Protein AF-A0A803R3C9-F1 (afdb_monomer_lite)

Sequence (93 aa):
MDKRTELESHCLVAIYTVHIRSSSIMRSYFGRIISKSKELLVDMKDRFISLKFIKRSANNGAHYLTRSTCFIADRSLRASNAPIFVLLNDLII

Organism: Cannabis sativa (NCBI:txid3483)

Foldseek 3Di:
DQDEAEDEDQPPVLLVLLPDPDPDQDPDPVSVVSVVSNVVVVVVVSHNYHYYHDHVLVVVLVVVVVVCCVPDVDPDDDPVRDDPVSVVSVVPD

Structure (mmCIF, N/CA/C/O backbone):
data_AF-A0A803R3C9-F1
#
_entry.id   AF-A0A803R3C9-F1
#
loop_
_atom_site.group_PDB
_atom_site.id
_atom_site.type_symbol
_atom_site.label_atom_id
_atom_site.label_alt_id
_atom_site.label_comp_id
_atom_site.label_asym_id
_atom_site.label_entity_id
_atom_site.label_seq_id
_atom_site.pdbx_PDB_ins_code
_atom_site.Cartn_x
_atom_site.Cartn_y
_atom_site.Cartn_z
_atom_site.occupancy
_atom_site.B_iso_or_equiv
_atom_site.auth_seq_id
_atom_site.auth_comp_id
_atom_site.auth_asym_id
_atom_site.auth_atom_id
_atom_site.pdbx_PDB_model_num
ATOM 1 N N . MET A 1 1 ? -14.716 -18.835 -2.121 1.00 47.44 1 MET A N 1
ATOM 2 C CA . MET A 1 1 ? -13.470 -18.700 -1.336 1.00 47.44 1 MET A CA 1
ATOM 3 C C . MET A 1 1 ? -13.102 -17.232 -1.314 1.00 47.44 1 MET A C 1
ATOM 5 O O . MET A 1 1 ? -12.781 -16.699 -2.372 1.00 47.44 1 MET A O 1
ATOM 9 N N . ASP A 1 2 ? -13.188 -16.579 -0.159 1.00 58.97 2 ASP A N 1
ATOM 10 C CA . ASP A 1 2 ? -12.759 -15.185 -0.029 1.00 58.97 2 ASP A CA 1
ATOM 11 C C . ASP A 1 2 ? -11.247 -15.098 -0.239 1.00 58.97 2 ASP A C 1
ATOM 13 O O . ASP A 1 2 ? -10.454 -15.598 0.562 1.00 58.97 2 ASP A O 1
ATOM 17 N N . LYS A 1 3 ? -10.829 -14.497 -1.358 1.00 63.56 3 LYS A N 1
ATOM 18 C CA . LYS A 1 3 ? -9.415 -14.230 -1.628 1.00 63.56 3 LYS A CA 1
ATOM 19 C C . LYS A 1 3 ? -8.939 -13.135 -0.677 1.00 63.56 3 LYS A C 1
ATOM 21 O O . LYS A 1 3 ? -9.174 -11.950 -0.911 1.00 63.56 3 LYS A O 1
ATOM 26 N N . ARG A 1 4 ? -8.243 -13.537 0.386 1.00 77.12 4 ARG A N 1
ATOM 27 C CA . ARG A 1 4 ? -7.469 -12.619 1.224 1.00 77.12 4 ARG A CA 1
ATOM 28 C C . ARG A 1 4 ? -6.348 -12.011 0.378 1.00 77.12 4 ARG A C 1
ATOM 30 O O . ARG A 1 4 ? -5.564 -12.741 -0.218 1.00 77.12 4 ARG A O 1
ATOM 37 N N . THR A 1 5 ? -6.289 -10.686 0.324 1.00 84.81 5 THR A N 1
ATOM 38 C CA . THR A 1 5 ? -5.216 -9.936 -0.338 1.00 84.81 5 THR A CA 1
ATOM 39 C C . THR A 1 5 ? -4.274 -9.388 0.723 1.00 84.81 5 THR A C 1
ATOM 41 O O . THR A 1 5 ? -4.713 -8.800 1.711 1.00 84.81 5 THR A O 1
ATOM 44 N N . GLU A 1 6 ? -2.976 -9.585 0.538 1.00 88.62 6 GLU A N 1
ATOM 45 C CA . GLU A 1 6 ? -1.954 -9.070 1.445 1.00 88.62 6 GLU A CA 1
ATOM 46 C C . GLU A 1 6 ? -1.313 -7.832 0.823 1.00 88.62 6 GLU A C 1
ATOM 48 O O . GLU A 1 6 ? -0.935 -7.840 -0.347 1.00 88.62 6 GLU A O 1
ATOM 53 N N . LEU A 1 7 ? -1.238 -6.749 1.595 1.00 88.19 7 LEU A N 1
ATOM 54 C CA . LEU A 1 7 ? -0.554 -5.524 1.207 1.00 88.19 7 LEU A CA 1
ATOM 55 C C . LEU A 1 7 ? 0.636 -5.327 2.138 1.00 88.19 7 LEU A C 1
ATOM 57 O O . LEU A 1 7 ? 0.477 -5.078 3.336 1.00 88.19 7 LEU A O 1
ATOM 61 N N . GLU A 1 8 ? 1.827 -5.434 1.568 1.00 90.81 8 GLU A N 1
ATOM 62 C CA . GLU A 1 8 ? 3.081 -5.373 2.303 1.00 90.81 8 GLU A CA 1
ATOM 63 C C . GLU A 1 8 ? 3.773 -4.023 2.101 1.00 90.81 8 GLU A C 1
ATOM 65 O O . GLU A 1 8 ? 3.741 -3.432 1.021 1.00 90.81 8 GLU A O 1
ATOM 70 N N . SER A 1 9 ? 4.389 -3.498 3.159 1.00 90.50 9 SER A N 1
ATOM 71 C CA . SER A 1 9 ? 5.195 -2.280 3.077 1.00 90.50 9 SER A CA 1
ATOM 72 C C . SER A 1 9 ? 6.270 -2.251 4.158 1.00 90.50 9 SER A C 1
ATOM 74 O O . SER A 1 9 ? 6.066 -2.714 5.276 1.00 90.50 9 SER A O 1
ATOM 76 N N . HIS A 1 10 ? 7.414 -1.640 3.849 1.00 91.62 10 HIS A N 1
ATOM 77 C CA . HIS A 1 10 ? 8.464 -1.350 4.831 1.00 91.62 10 HIS A CA 1
ATOM 78 C C . HIS A 1 10 ? 8.283 0.014 5.516 1.00 91.62 10 HIS A C 1
ATOM 80 O O . HIS A 1 10 ? 9.138 0.439 6.294 1.00 91.62 10 HIS A O 1
ATOM 86 N N . CYS A 1 11 ? 7.200 0.738 5.222 1.00 90.56 11 CYS A N 1
ATOM 87 C CA . CYS A 1 11 ? 6.897 2.015 5.857 1.00 90.56 11 CYS A CA 1
ATOM 88 C C . CYS A 1 11 ? 5.925 1.801 7.024 1.00 90.56 11 CYS A C 1
ATOM 90 O O . CYS A 1 11 ? 4.704 1.846 6.854 1.00 90.56 11 CYS A O 1
ATOM 92 N N . LEU A 1 12 ? 6.474 1.587 8.225 1.00 90.19 12 LEU A N 1
ATOM 93 C CA . LEU A 1 12 ? 5.677 1.345 9.433 1.00 90.19 12 LEU A CA 1
ATOM 94 C C . LEU A 1 12 ? 4.699 2.493 9.714 1.00 90.19 12 LEU A C 1
ATOM 96 O O . LEU A 1 12 ? 3.550 2.251 10.072 1.00 90.19 12 LEU A O 1
ATOM 100 N N . VAL A 1 13 ? 5.133 3.738 9.489 1.00 90.12 13 VAL A N 1
ATOM 101 C CA . VAL A 1 13 ? 4.296 4.932 9.672 1.00 90.12 13 VAL A CA 1
ATOM 102 C C . VAL A 1 13 ? 3.073 4.886 8.759 1.00 90.12 13 VAL A C 1
ATOM 104 O O . VAL A 1 13 ? 1.967 5.147 9.224 1.00 90.12 13 VAL A O 1
ATOM 107 N N . ALA A 1 14 ? 3.237 4.517 7.485 1.00 88.75 14 ALA A N 1
ATOM 108 C CA . ALA A 1 14 ? 2.120 4.406 6.548 1.00 88.75 14 ALA A CA 1
ATOM 109 C C . ALA A 1 14 ? 1.138 3.307 6.975 1.00 88.75 14 ALA A C 1
ATOM 111 O O . ALA A 1 14 ? -0.059 3.562 7.061 1.00 88.75 14 ALA A O 1
ATOM 112 N N . ILE A 1 15 ? 1.636 2.115 7.323 1.00 90.44 15 ILE A N 1
ATOM 113 C CA . ILE A 1 15 ? 0.784 1.012 7.794 1.00 90.44 15 ILE A CA 1
ATOM 114 C C . ILE A 1 15 ? 0.001 1.430 9.036 1.00 90.44 15 ILE A C 1
ATOM 116 O O . ILE A 1 15 ? -1.220 1.282 9.072 1.00 90.44 15 ILE A O 1
ATOM 120 N N . TYR A 1 16 ? 0.686 1.984 10.036 1.00 89.00 16 TYR A N 1
ATOM 121 C CA . TYR A 1 16 ? 0.068 2.353 11.303 1.00 89.00 16 TYR A CA 1
ATOM 122 C C . TYR A 1 16 ? -0.977 3.456 11.113 1.00 89.00 16 TYR A C 1
ATOM 124 O O . TYR A 1 16 ? -2.110 3.327 11.569 1.00 89.00 16 TYR A O 1
ATOM 132 N N . THR A 1 17 ? -0.649 4.513 10.369 1.00 88.62 17 THR A N 1
ATOM 133 C CA . THR A 1 17 ? -1.572 5.640 10.141 1.00 88.62 17 THR A CA 1
ATOM 134 C C . THR A 1 17 ? -2.797 5.262 9.312 1.00 88.62 17 THR A C 1
ATOM 136 O O . THR A 1 17 ? -3.885 5.775 9.593 1.00 88.62 17 THR A O 1
ATOM 139 N N . VAL A 1 18 ? -2.656 4.355 8.339 1.00 87.56 18 VAL A N 1
ATOM 140 C CA . VAL A 1 18 ? -3.782 3.798 7.574 1.00 87.56 18 VAL A CA 1
ATOM 141 C C . VAL A 1 18 ? -4.634 2.866 8.440 1.00 87.56 18 VAL A C 1
ATOM 143 O O . VAL A 1 18 ? -5.860 2.935 8.376 1.00 87.56 18 VAL A O 1
ATOM 146 N N . HIS A 1 19 ? -4.011 2.035 9.278 1.00 84.12 19 HIS A N 1
ATOM 147 C CA . HIS A 1 1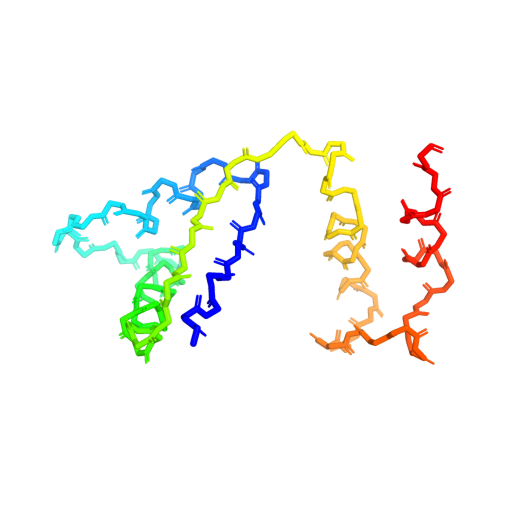9 ? -4.714 1.089 10.145 1.00 84.12 19 HIS A CA 1
ATOM 148 C C . HIS A 1 19 ? -5.477 1.776 11.287 1.00 84.12 19 HIS A C 1
ATOM 150 O O . HIS A 1 19 ? -6.581 1.359 11.645 1.00 84.12 19 HIS A O 1
ATOM 156 N N . ILE A 1 20 ? -4.917 2.849 11.852 1.00 82.00 20 ILE A N 1
ATOM 157 C CA . ILE A 1 20 ? -5.561 3.612 12.918 1.00 82.00 20 ILE A CA 1
ATOM 158 C C . ILE A 1 20 ? -6.882 4.205 12.414 1.00 82.00 20 ILE A C 1
ATOM 160 O O . ILE A 1 20 ? -6.911 5.070 11.538 1.00 82.00 20 ILE A O 1
ATOM 164 N N . ARG A 1 21 ? -7.987 3.834 13.063 1.00 70.81 21 ARG A N 1
ATOM 165 C CA . ARG A 1 21 ? -9.323 4.409 12.826 1.00 70.81 21 ARG A CA 1
ATOM 166 C C . ARG A 1 21 ? -9.577 5.717 13.580 1.00 70.81 21 ARG A C 1
ATOM 168 O O . ARG A 1 21 ? -10.718 6.048 13.873 1.00 70.81 21 ARG A O 1
ATOM 175 N N . SER A 1 22 ? -8.519 6.456 13.913 1.00 72.69 22 SER A N 1
ATOM 176 C CA . SER A 1 22 ? -8.658 7.778 14.526 1.00 72.69 22 SER A CA 1
ATOM 177 C C . SER A 1 22 ? -9.462 8.686 13.600 1.00 72.69 22 SER A C 1
ATOM 179 O O . SER A 1 22 ? -9.170 8.772 12.405 1.00 72.69 22 SER A O 1
ATOM 181 N N . SER A 1 23 ? -10.459 9.355 14.172 1.00 66.94 23 SER A N 1
ATOM 182 C CA . SER A 1 23 ? -11.303 10.358 13.520 1.00 66.94 23 SER A CA 1
ATOM 183 C C . SER A 1 23 ? -10.611 11.717 13.379 1.00 66.94 23 SER A C 1
ATOM 185 O O . SER A 1 23 ? -11.190 12.650 12.823 1.00 66.94 23 SER A O 1
ATOM 187 N N . SER A 1 24 ? -9.373 11.849 13.869 1.00 71.62 24 SER A N 1
ATOM 188 C CA . SER A 1 24 ? -8.614 13.093 13.772 1.00 71.62 24 SER A CA 1
ATOM 189 C C . SER A 1 24 ? -8.252 13.405 12.318 1.00 71.62 24 SER A C 1
ATOM 191 O O . SER A 1 24 ? -7.585 12.623 11.635 1.00 71.62 24 SER A O 1
ATOM 193 N N . ILE A 1 25 ? -8.692 14.573 11.845 1.00 71.62 25 ILE A N 1
ATOM 194 C CA . ILE A 1 25 ? -8.431 15.049 10.487 1.00 71.62 25 ILE A CA 1
ATOM 195 C C . ILE A 1 25 ? -6.988 15.537 10.406 1.00 71.62 25 ILE A C 1
ATOM 197 O O . ILE A 1 25 ? -6.631 16.597 10.922 1.00 71.62 25 ILE A O 1
ATOM 201 N N . MET A 1 26 ? -6.157 14.789 9.686 1.00 80.94 26 MET A N 1
ATOM 202 C CA . MET A 1 26 ? -4.787 15.191 9.409 1.00 80.94 26 MET A CA 1
ATOM 203 C C . MET A 1 26 ? -4.768 16.082 8.154 1.00 80.94 26 MET A C 1
ATOM 205 O O . MET A 1 26 ? -4.939 15.606 7.036 1.00 80.94 26 MET A O 1
ATOM 209 N N . ARG A 1 27 ? -4.600 17.400 8.335 1.00 84.62 27 ARG A N 1
ATOM 210 C CA . ARG A 1 27 ? -4.694 18.404 7.247 1.00 84.62 27 ARG A CA 1
ATOM 211 C C . ARG A 1 27 ? -3.443 18.523 6.367 1.00 84.62 27 ARG A C 1
ATOM 213 O O . ARG A 1 27 ? -3.452 19.263 5.388 1.00 84.62 27 ARG A O 1
ATOM 220 N N . SER A 1 28 ? -2.364 17.822 6.704 1.00 90.81 28 SER A N 1
ATOM 221 C CA . SER A 1 28 ? -1.136 17.823 5.906 1.00 90.81 28 SER A CA 1
ATOM 222 C C . SER A 1 28 ? -1.336 17.111 4.562 1.00 90.81 28 SER A C 1
ATOM 224 O O . SER A 1 28 ? -2.268 16.325 4.388 1.00 90.81 28 SER A O 1
ATOM 226 N N . TYR A 1 29 ? -0.429 17.337 3.606 1.00 90.44 29 TYR A N 1
ATOM 227 C CA . TYR A 1 29 ? -0.421 16.582 2.346 1.00 90.44 29 TYR A CA 1
ATOM 228 C C . TYR A 1 29 ? -0.365 15.067 2.593 1.00 90.44 29 TYR A C 1
ATOM 230 O O . TYR A 1 29 ? -1.137 14.307 2.013 1.00 90.44 29 TYR A O 1
ATOM 238 N N . PHE A 1 30 ? 0.481 14.648 3.537 1.00 87.50 30 PHE A N 1
ATOM 239 C CA . PHE A 1 30 ? 0.532 13.270 4.014 1.00 87.50 30 PHE A CA 1
ATOM 240 C C . PHE A 1 30 ? -0.829 12.806 4.551 1.00 87.50 30 PHE A C 1
ATOM 242 O O . PHE A 1 30 ? -1.315 11.748 4.165 1.00 87.50 30 PHE A O 1
ATOM 249 N N . GLY A 1 31 ? -1.499 13.627 5.360 1.00 89.06 31 GLY A N 1
ATOM 250 C CA . GLY A 1 31 ? -2.837 13.334 5.867 1.00 89.06 31 GLY A CA 1
ATOM 251 C C . GLY A 1 31 ? -3.888 13.137 4.782 1.00 89.06 31 GLY A C 1
ATOM 252 O O . GLY A 1 31 ? -4.651 12.178 4.852 1.00 89.06 31 GLY A O 1
ATOM 253 N N . ARG A 1 32 ? -3.863 13.952 3.722 1.00 89.88 32 ARG A N 1
ATOM 254 C CA . ARG A 1 32 ? -4.744 13.768 2.556 1.00 89.88 32 ARG A CA 1
ATOM 255 C C . ARG A 1 32 ? -4.498 12.435 1.846 1.00 89.88 32 ARG A C 1
ATOM 257 O O . ARG A 1 32 ? -5.463 11.806 1.419 1.00 89.88 32 ARG A O 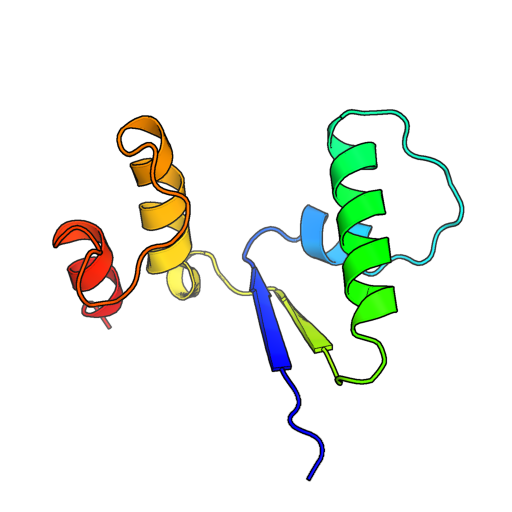1
ATOM 264 N N . ILE A 1 33 ? -3.240 12.004 1.722 1.00 90.38 33 ILE A N 1
ATOM 265 C CA . ILE A 1 33 ? -2.902 10.689 1.152 1.00 90.38 33 ILE A CA 1
ATOM 266 C C . ILE A 1 33 ? -3.471 9.579 2.035 1.00 90.38 33 ILE A C 1
ATOM 268 O O . ILE A 1 33 ? -4.170 8.706 1.529 1.00 90.38 33 ILE A O 1
ATOM 272 N N . ILE A 1 34 ? -3.237 9.646 3.349 1.00 89.94 34 ILE A N 1
ATOM 273 C CA . ILE A 1 34 ? -3.733 8.647 4.302 1.00 89.94 34 ILE A CA 1
ATOM 274 C C . ILE A 1 34 ? -5.264 8.559 4.283 1.00 89.94 34 ILE A C 1
ATOM 276 O O . ILE A 1 34 ? -5.795 7.450 4.261 1.00 89.94 34 ILE A O 1
ATOM 280 N N . SER A 1 35 ? -5.979 9.687 4.248 1.00 89.56 35 SER A N 1
ATOM 281 C CA . SER A 1 35 ? -7.446 9.688 4.156 1.00 89.56 35 SER A CA 1
ATOM 282 C C . SER A 1 35 ? -7.938 8.997 2.886 1.00 89.56 35 SER A C 1
ATOM 284 O O . SER A 1 35 ? -8.758 8.088 2.979 1.00 89.56 35 SER A O 1
ATOM 286 N N . LYS A 1 36 ? -7.362 9.328 1.722 1.00 90.44 36 LYS A N 1
ATOM 287 C CA . LYS A 1 36 ? -7.695 8.644 0.463 1.00 90.44 36 LYS A CA 1
ATOM 288 C C . LYS A 1 36 ? -7.384 7.148 0.511 1.00 90.44 36 LYS A C 1
ATOM 290 O O . LYS A 1 36 ? -8.159 6.343 0.010 1.00 90.44 36 LYS A O 1
ATOM 295 N N . SER A 1 37 ? -6.269 6.749 1.124 1.00 89.50 37 SER A N 1
ATOM 296 C CA . SER A 1 37 ? -5.943 5.329 1.304 1.00 89.50 37 SER A CA 1
ATOM 297 C C . SER A 1 37 ? -6.974 4.611 2.178 1.00 89.50 37 SER A C 1
ATOM 299 O O . SER A 1 37 ? -7.337 3.478 1.874 1.00 89.50 37 SER A O 1
ATOM 301 N N . LYS A 1 38 ? -7.474 5.259 3.237 1.00 88.69 38 LYS A N 1
ATOM 302 C CA . LYS A 1 38 ? -8.542 4.706 4.082 1.00 88.69 38 LYS A CA 1
ATOM 303 C C . LYS A 1 38 ? -9.862 4.578 3.326 1.00 88.69 38 LYS A C 1
ATOM 305 O O . LYS A 1 38 ? -10.503 3.542 3.455 1.00 88.69 38 LYS A O 1
ATOM 310 N N . GLU A 1 39 ? -10.239 5.582 2.537 1.00 89.50 39 GLU A N 1
ATOM 311 C CA . GLU A 1 39 ? -11.425 5.543 1.665 1.00 89.50 39 GLU A CA 1
ATOM 312 C C . GLU A 1 39 ? -11.339 4.369 0.680 1.00 89.50 39 GLU A C 1
ATOM 314 O O . GLU A 1 39 ? -12.237 3.536 0.642 1.00 89.50 39 GLU A O 1
ATOM 319 N N . LEU A 1 40 ? -10.202 4.194 -0.000 1.00 88.31 40 LEU A N 1
ATOM 320 C CA . LEU A 1 40 ? -9.992 3.060 -0.909 1.00 88.31 40 LEU A CA 1
ATOM 321 C C . LEU A 1 40 ? -10.080 1.701 -0.199 1.00 88.31 40 LEU A C 1
ATOM 323 O O . LEU A 1 40 ? -10.642 0.754 -0.741 1.00 88.31 40 LEU A O 1
ATOM 327 N N . LEU A 1 41 ? -9.534 1.577 1.014 1.00 86.50 41 LEU A N 1
ATOM 328 C CA . LEU A 1 41 ? -9.676 0.350 1.807 1.00 86.50 41 LEU A CA 1
ATOM 329 C C . LEU A 1 41 ? -11.126 0.102 2.236 1.00 86.50 41 LEU A C 1
ATOM 331 O O . LEU A 1 41 ? -11.534 -1.051 2.355 1.00 86.50 41 LEU A O 1
ATOM 335 N N . VAL A 1 42 ? -11.894 1.167 2.474 1.00 85.88 42 VAL A N 1
ATOM 336 C CA . VAL A 1 42 ? -13.326 1.090 2.765 1.00 85.88 42 VAL A CA 1
ATOM 337 C C . VAL A 1 42 ? -14.104 0.615 1.536 1.00 85.88 42 VAL A C 1
ATOM 339 O O . VAL A 1 42 ? -14.946 -0.266 1.675 1.00 85.88 42 VAL A O 1
ATOM 3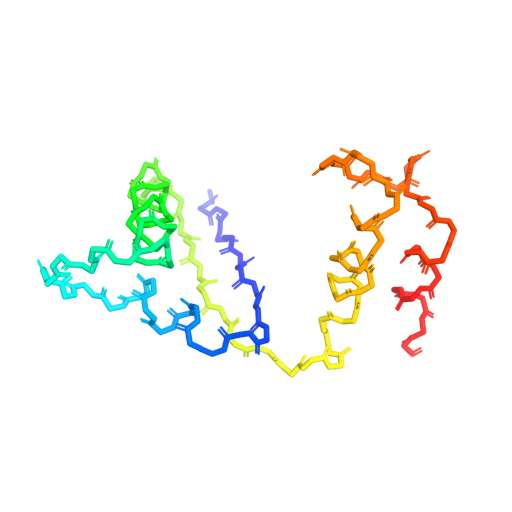42 N N . ASP A 1 43 ? -13.786 1.120 0.349 1.00 86.19 43 ASP A N 1
ATOM 343 C CA . ASP A 1 43 ? -14.423 0.693 -0.905 1.00 86.19 43 ASP A CA 1
ATOM 344 C C . ASP A 1 43 ? -14.072 -0.757 -1.267 1.00 86.19 43 ASP A C 1
ATOM 346 O O . ASP A 1 43 ? -14.812 -1.444 -1.965 1.00 86.19 43 ASP A O 1
ATOM 350 N N . MET A 1 44 ? -12.946 -1.256 -0.755 1.00 80.81 44 MET A N 1
ATOM 351 C CA . MET A 1 44 ? -12.529 -2.648 -0.892 1.00 80.81 44 MET A CA 1
ATOM 352 C C . MET A 1 44 ? -12.982 -3.541 0.273 1.00 80.81 44 MET A C 1
ATOM 354 O O . MET A 1 44 ? -12.461 -4.646 0.392 1.00 80.81 44 MET A O 1
ATOM 358 N N . LYS A 1 45 ? -13.935 -3.115 1.117 1.00 72.50 45 LYS A N 1
ATOM 359 C CA . LYS A 1 45 ? -14.434 -3.895 2.274 1.00 72.50 45 LYS A CA 1
ATOM 360 C C . LYS A 1 45 ? -14.953 -5.286 1.926 1.00 72.50 45 LYS A C 1
ATOM 362 O O . LYS A 1 45 ? -14.866 -6.175 2.767 1.00 72.50 45 LYS A O 1
ATOM 367 N N . ASP A 1 46 ? -15.421 -5.484 0.697 1.00 75.19 46 ASP A N 1
ATOM 368 C CA . ASP A 1 46 ? -15.843 -6.796 0.195 1.00 75.19 46 ASP A CA 1
ATOM 369 C C . ASP A 1 46 ? -14.654 -7.760 -0.004 1.00 75.19 46 ASP A C 1
ATOM 371 O O . ASP A 1 46 ? -14.830 -8.937 -0.312 1.00 75.19 46 ASP A O 1
ATOM 375 N N . ARG A 1 47 ? -13.415 -7.276 0.169 1.00 72.56 47 ARG A N 1
ATOM 376 C CA . ARG A 1 47 ? -12.175 -8.052 0.138 1.00 72.56 47 ARG A CA 1
ATOM 377 C C . ARG A 1 47 ? -11.470 -7.976 1.488 1.00 72.56 47 ARG A C 1
ATOM 379 O O . ARG A 1 47 ? -11.212 -6.905 2.032 1.00 72.56 47 ARG A O 1
ATOM 386 N N . PHE A 1 48 ? -11.047 -9.129 1.997 1.00 79.31 48 PHE A N 1
ATOM 387 C CA . PHE A 1 48 ? -10.179 -9.184 3.171 1.00 79.31 48 PHE A CA 1
ATOM 388 C C . PHE A 1 48 ? -8.771 -8.694 2.814 1.00 79.31 48 PHE A C 1
ATOM 390 O O . PHE A 1 48 ? -7.994 -9.438 2.215 1.00 79.31 48 PHE A O 1
ATOM 397 N N . ILE A 1 49 ? -8.435 -7.459 3.198 1.00 85.94 49 ILE A N 1
ATOM 398 C CA . ILE A 1 49 ? -7.091 -6.889 3.034 1.00 85.94 49 ILE A CA 1
ATOM 399 C C . ILE A 1 49 ? -6.319 -6.976 4.352 1.00 85.94 49 ILE A C 1
ATOM 401 O O . ILE A 1 49 ? -6.745 -6.434 5.372 1.00 85.94 49 ILE A O 1
ATOM 405 N N . SER A 1 50 ? -5.156 -7.627 4.322 1.00 87.75 50 SER A N 1
ATOM 406 C CA . SER A 1 50 ? -4.218 -7.689 5.446 1.00 87.75 50 SER A CA 1
ATOM 407 C C . SER A 1 50 ? -3.026 -6.774 5.184 1.00 87.75 50 SER A C 1
ATOM 409 O O . SER A 1 50 ? -2.253 -7.024 4.264 1.00 87.75 50 SER A O 1
ATOM 411 N N . LEU A 1 51 ? -2.846 -5.742 6.010 1.00 89.12 51 LEU A N 1
ATOM 412 C CA . LEU A 1 51 ? -1.664 -4.875 5.969 1.00 89.12 51 LEU A CA 1
ATOM 413 C C . LEU A 1 51 ? -0.520 -5.527 6.756 1.00 89.12 51 LEU A C 1
ATOM 415 O O . LEU A 1 51 ? -0.702 -5.837 7.935 1.00 89.12 51 LEU A O 1
ATOM 419 N N . LYS A 1 52 ? 0.652 -5.714 6.142 1.00 90.75 52 LYS A N 1
ATOM 420 C CA . LYS A 1 52 ? 1.829 -6.308 6.797 1.00 90.75 52 LYS A CA 1
ATOM 421 C C . LYS A 1 52 ? 3.046 -5.400 6.703 1.00 90.75 52 LYS A C 1
ATOM 423 O O . LYS A 1 52 ? 3.395 -4.908 5.631 1.00 90.75 52 LYS A O 1
ATOM 428 N N . PHE A 1 53 ? 3.712 -5.207 7.837 1.00 92.00 53 PHE A N 1
ATOM 429 C CA . PHE A 1 53 ? 5.016 -4.561 7.867 1.00 92.00 53 PHE A CA 1
ATOM 430 C C . PHE A 1 53 ? 6.101 -5.591 7.567 1.00 92.00 53 PHE A C 1
ATOM 432 O O . PHE A 1 53 ? 6.189 -6.607 8.256 1.00 92.00 53 PHE A O 1
ATOM 439 N N . ILE A 1 54 ? 6.929 -5.315 6.563 1.00 91.94 54 ILE A N 1
ATOM 440 C CA . ILE A 1 54 ? 8.039 -6.185 6.163 1.00 91.94 54 ILE A CA 1
ATOM 441 C C . ILE A 1 54 ? 9.370 -5.436 6.213 1.00 91.94 54 ILE A C 1
ATOM 443 O O . ILE A 1 54 ? 9.431 -4.209 6.119 1.00 91.94 54 ILE A O 1
ATOM 447 N N . LYS A 1 55 ? 10.472 -6.178 6.352 1.00 87.19 55 LYS A N 1
ATOM 448 C CA . LYS A 1 55 ? 11.816 -5.597 6.252 1.00 87.19 55 LYS A CA 1
ATOM 449 C C . LYS A 1 55 ? 12.022 -5.019 4.851 1.00 87.19 55 LYS A C 1
ATOM 451 O O . LYS A 1 55 ? 11.577 -5.601 3.867 1.00 87.19 55 LYS A O 1
ATOM 456 N N . ARG A 1 56 ? 12.770 -3.915 4.744 1.00 78.56 56 ARG A N 1
ATOM 457 C CA . ARG A 1 56 ? 13.078 -3.275 3.451 1.00 78.56 56 ARG A CA 1
ATOM 458 C C . ARG A 1 56 ? 13.711 -4.238 2.445 1.00 78.56 56 ARG A C 1
ATOM 460 O O . ARG A 1 56 ? 13.380 -4.143 1.273 1.00 78.56 56 ARG A O 1
ATOM 467 N N . SER A 1 57 ? 14.548 -5.171 2.905 1.00 80.25 57 SER A N 1
ATOM 468 C CA . SER A 1 57 ? 15.179 -6.192 2.059 1.00 80.25 57 SER A CA 1
ATOM 469 C C . SER A 1 57 ? 14.163 -7.075 1.330 1.00 80.25 57 SER A C 1
ATOM 471 O O . SER A 1 57 ? 14.368 -7.393 0.168 1.00 80.25 57 SER A O 1
ATOM 473 N N . ALA A 1 58 ? 13.040 -7.404 1.975 1.00 80.12 58 ALA A N 1
ATOM 474 C CA . ALA A 1 58 ? 11.940 -8.150 1.362 1.00 80.12 58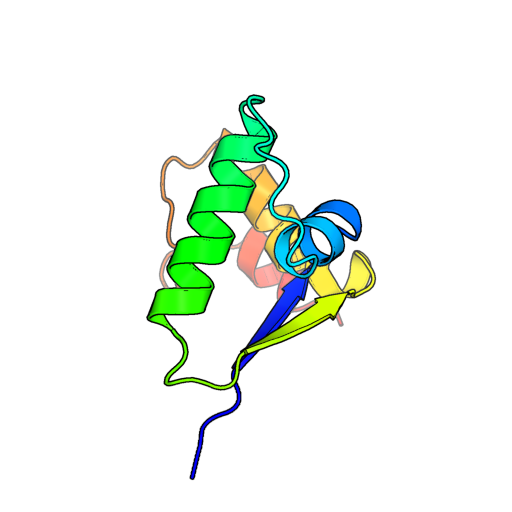 ALA A CA 1
ATOM 475 C C . ALA A 1 58 ? 11.074 -7.279 0.430 1.00 80.12 58 ALA A C 1
ATOM 477 O O . ALA A 1 58 ? 10.241 -7.792 -0.301 1.00 80.12 58 ALA A O 1
ATOM 478 N N . ASN A 1 59 ? 11.274 -5.956 0.442 1.00 83.31 59 ASN A N 1
ATOM 479 C CA . ASN A 1 59 ? 10.544 -4.976 -0.362 1.00 83.31 59 ASN A CA 1
ATOM 480 C C . ASN A 1 59 ? 11.476 -4.226 -1.333 1.00 83.31 59 ASN A C 1
ATOM 482 O O . ASN A 1 59 ? 11.227 -3.057 -1.664 1.00 83.31 59 ASN A O 1
ATOM 486 N N . ASN A 1 60 ? 12.583 -4.861 -1.732 1.00 81.88 60 ASN A N 1
ATOM 487 C CA . ASN A 1 60 ? 13.592 -4.254 -2.595 1.00 81.88 60 ASN A CA 1
ATOM 488 C C . ASN A 1 60 ? 13.011 -3.909 -3.970 1.00 81.88 60 ASN A C 1
ATOM 490 O O . ASN A 1 60 ? 13.186 -2.771 -4.402 1.00 81.88 60 ASN A O 1
ATOM 494 N N . GLY A 1 61 ? 12.239 -4.803 -4.600 1.00 79.81 61 GLY A N 1
ATOM 495 C CA . GLY A 1 61 ? 11.575 -4.536 -5.884 1.00 79.81 61 GLY A CA 1
ATOM 496 C C . GLY A 1 61 ? 10.755 -3.244 -5.867 1.00 79.81 61 GLY A C 1
ATOM 497 O O . GLY A 1 61 ? 11.001 -2.327 -6.649 1.00 79.81 61 GLY A O 1
ATOM 498 N N . ALA A 1 62 ? 9.866 -3.085 -4.883 1.00 82.19 62 ALA A N 1
ATOM 499 C CA . ALA A 1 62 ? 9.085 -1.857 -4.715 1.00 82.19 62 ALA A CA 1
ATOM 500 C C . ALA A 1 62 ? 9.948 -0.621 -4.381 1.00 82.19 62 ALA A C 1
ATOM 502 O O . ALA A 1 62 ? 9.605 0.500 -4.773 1.00 82.19 62 ALA A O 1
ATOM 503 N N . HIS A 1 63 ? 11.078 -0.789 -3.684 1.00 83.75 63 HIS A N 1
ATOM 504 C CA . HIS A 1 63 ? 12.024 0.302 -3.440 1.00 83.75 63 HIS A CA 1
ATOM 505 C C . HIS A 1 63 ? 12.697 0.783 -4.736 1.00 83.75 63 HIS A C 1
ATOM 507 O O . HIS A 1 63 ? 12.707 1.988 -5.011 1.00 83.75 63 HIS A O 1
ATOM 513 N N . TYR A 1 64 ? 13.225 -0.141 -5.541 1.00 80.25 64 TYR A N 1
ATOM 514 C CA . TYR A 1 64 ? 13.833 0.171 -6.836 1.00 80.25 64 TYR A CA 1
ATOM 515 C C . TYR A 1 64 ? 12.811 0.752 -7.807 1.00 80.25 64 TYR A C 1
ATOM 517 O O . TYR A 1 64 ? 13.095 1.757 -8.461 1.00 80.25 64 TYR A O 1
ATOM 525 N N . LEU A 1 65 ? 11.601 0.191 -7.825 1.00 79.50 65 LEU A N 1
ATOM 526 C CA . LEU A 1 65 ? 10.483 0.710 -8.596 1.00 79.50 65 LEU A CA 1
ATOM 527 C C . LEU A 1 65 ? 10.199 2.168 -8.229 1.00 79.50 65 LEU A C 1
ATOM 529 O O . LEU A 1 65 ? 10.203 3.032 -9.100 1.00 79.50 65 LEU A O 1
ATOM 533 N N . THR A 1 66 ? 10.044 2.471 -6.939 1.00 82.25 66 THR A N 1
ATOM 534 C CA . THR A 1 66 ? 9.791 3.844 -6.478 1.00 82.25 66 THR A CA 1
ATOM 535 C C . THR A 1 66 ? 10.902 4.791 -6.932 1.00 82.25 66 THR A C 1
ATOM 537 O O . THR A 1 66 ? 10.614 5.870 -7.443 1.00 82.25 66 THR A O 1
ATOM 540 N N . ARG A 1 67 ? 12.173 4.382 -6.828 1.00 81.94 67 ARG A N 1
ATOM 541 C CA . ARG A 1 67 ? 13.297 5.193 -7.325 1.00 81.94 67 ARG A CA 1
ATOM 542 C C . ARG A 1 67 ? 13.284 5.393 -8.836 1.00 81.94 67 ARG A C 1
ATOM 544 O O . ARG A 1 67 ? 13.630 6.475 -9.298 1.00 81.94 67 ARG A O 1
ATOM 551 N N . SER A 1 68 ? 12.869 4.388 -9.600 1.00 76.88 68 SER A N 1
ATOM 552 C CA . SER A 1 68 ? 12.783 4.500 -11.056 1.00 76.88 68 SER A CA 1
ATOM 553 C C . SER A 1 68 ? 11.754 5.529 -11.520 1.00 76.88 68 SER A C 1
ATOM 555 O O . SER A 1 68 ? 11.956 6.147 -12.562 1.00 76.88 68 SER A O 1
ATOM 557 N N . THR A 1 69 ? 10.709 5.793 -10.725 1.00 76.81 69 THR A N 1
ATOM 558 C CA . THR A 1 69 ? 9.678 6.788 -11.077 1.00 76.81 69 THR A CA 1
ATOM 559 C C . THR A 1 69 ? 10.201 8.226 -11.141 1.00 76.81 69 THR A C 1
ATOM 561 O O . THR A 1 69 ? 9.548 9.088 -11.720 1.00 76.81 69 THR A O 1
ATOM 564 N N . CYS A 1 70 ? 11.400 8.504 -10.612 1.00 79.50 70 CYS A N 1
ATOM 565 C CA . CYS A 1 70 ? 12.079 9.785 -10.829 1.00 79.50 70 CYS A CA 1
ATOM 566 C C . CYS A 1 70 ? 12.514 9.994 -12.289 1.00 79.50 70 CYS A C 1
ATOM 568 O O . CYS A 1 70 ? 12.731 11.128 -12.703 1.00 79.50 70 CYS A O 1
ATOM 570 N N . PHE A 1 71 ? 12.659 8.908 -13.048 1.00 77.06 71 PHE A N 1
ATOM 571 C CA . PHE A 1 71 ? 13.179 8.909 -14.416 1.00 77.06 71 PHE A CA 1
ATOM 572 C C . PHE A 1 71 ? 12.157 8.391 -15.432 1.00 77.06 71 PHE A C 1
ATOM 574 O O . PHE A 1 71 ? 12.252 8.699 -16.616 1.00 77.06 71 PHE A O 1
ATOM 581 N N . ILE A 1 72 ? 11.181 7.606 -14.976 1.00 72.19 72 ILE A N 1
ATOM 582 C CA . ILE A 1 72 ? 10.162 6.966 -15.803 1.00 72.19 72 ILE A CA 1
ATOM 583 C C . ILE A 1 72 ? 8.799 7.491 -15.359 1.00 72.19 72 ILE A C 1
ATOM 585 O O . ILE A 1 72 ? 8.388 7.285 -14.220 1.00 72.19 72 ILE A O 1
ATOM 589 N N . ALA A 1 73 ? 8.091 8.166 -16.265 1.00 70.38 73 ALA A N 1
ATOM 590 C CA . ALA A 1 73 ? 6.786 8.763 -15.973 1.00 70.38 73 ALA A CA 1
ATOM 591 C C . ALA A 1 73 ? 5.643 7.730 -15.845 1.00 70.38 73 ALA A C 1
ATOM 593 O O . ALA A 1 73 ? 4.530 8.091 -15.451 1.00 70.38 73 ALA A O 1
ATOM 594 N N . ASP A 1 74 ? 5.906 6.458 -16.163 1.00 64.38 74 ASP A N 1
ATOM 595 C CA . ASP A 1 74 ? 4.917 5.386 -16.109 1.00 64.38 74 ASP A CA 1
ATOM 596 C C . ASP A 1 74 ? 4.620 4.919 -14.681 1.00 64.38 74 ASP A C 1
ATOM 598 O O . ASP A 1 74 ? 5.509 4.673 -13.865 1.00 64.38 74 ASP A O 1
ATOM 602 N N . ARG A 1 75 ? 3.323 4.771 -14.390 1.00 58.84 75 ARG A N 1
ATOM 603 C CA . ARG A 1 75 ? 2.807 4.442 -13.048 1.00 58.84 75 ARG A CA 1
ATOM 604 C C . ARG A 1 75 ? 2.400 2.978 -12.888 1.00 58.84 75 ARG A C 1
ATOM 606 O O . ARG A 1 75 ? 2.028 2.576 -11.789 1.00 58.84 75 ARG A O 1
ATOM 613 N N . SER A 1 76 ? 2.463 2.185 -13.961 1.00 66.38 76 SER A N 1
ATOM 614 C CA . SER A 1 76 ? 2.231 0.741 -13.907 1.00 66.38 76 SER A CA 1
ATOM 615 C C . SER A 1 76 ? 3.288 -0.008 -14.706 1.00 66.38 76 SER A C 1
ATOM 617 O O . SER A 1 76 ? 3.357 0.125 -15.930 1.00 66.38 76 SER A O 1
ATOM 619 N N . LEU A 1 77 ? 4.067 -0.832 -14.012 1.00 65.25 77 LEU A N 1
ATOM 620 C CA . LEU A 1 77 ? 5.013 -1.746 -14.631 1.00 65.25 77 LEU A CA 1
ATOM 621 C C . LEU A 1 77 ? 4.471 -3.171 -14.509 1.00 65.25 77 LEU A C 1
ATOM 623 O O . LEU A 1 77 ? 4.144 -3.660 -13.431 1.00 65.25 77 LEU A O 1
ATOM 627 N N . ARG A 1 78 ? 4.321 -3.806 -15.660 1.00 69.75 78 ARG A N 1
ATOM 628 C CA . ARG A 1 78 ? 4.086 -5.227 -15.881 1.00 69.75 78 ARG A CA 1
ATOM 629 C C . ARG A 1 78 ? 5.427 -5.869 -16.216 1.00 69.75 78 ARG A C 1
ATOM 631 O O . ARG A 1 78 ? 6.330 -5.200 -16.705 1.00 69.75 78 ARG A O 1
ATOM 638 N N . ALA A 1 79 ? 5.533 -7.184 -16.060 1.00 68.81 79 ALA A N 1
ATOM 639 C CA . ALA A 1 79 ? 6.742 -7.913 -16.450 1.00 68.81 79 ALA 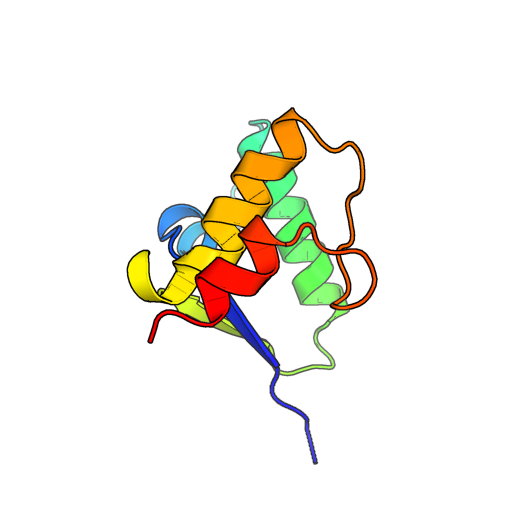A CA 1
ATOM 640 C C . ALA A 1 79 ? 7.192 -7.616 -17.898 1.00 68.81 79 ALA A C 1
ATOM 642 O O . ALA A 1 79 ? 8.379 -7.613 -18.190 1.00 68.81 79 ALA A O 1
ATOM 643 N N . SER A 1 80 ? 6.246 -7.303 -18.789 1.00 72.69 80 SER A N 1
ATOM 644 C CA . SER A 1 80 ? 6.499 -6.992 -20.198 1.00 72.69 80 SER A CA 1
ATOM 645 C C . SER A 1 80 ? 7.055 -5.590 -20.476 1.00 72.69 80 SER A C 1
ATOM 647 O O . SER A 1 80 ? 7.558 -5.363 -21.570 1.00 72.69 80 SER A O 1
ATOM 649 N N . ASN A 1 81 ? 6.917 -4.631 -19.554 1.00 70.44 81 ASN A N 1
ATOM 650 C CA . ASN A 1 81 ? 7.365 -3.241 -19.746 1.00 70.44 81 ASN A CA 1
ATOM 651 C C . ASN A 1 81 ? 8.187 -2.699 -18.563 1.00 70.44 81 ASN A C 1
ATOM 653 O O . ASN A 1 81 ? 8.566 -1.529 -18.560 1.00 70.44 81 ASN A O 1
ATOM 657 N N . ALA A 1 82 ? 8.465 -3.531 -17.559 1.00 68.50 82 ALA A N 1
ATOM 658 C CA . ALA A 1 82 ? 9.347 -3.185 -16.463 1.00 68.50 82 ALA A CA 1
ATOM 659 C C . ALA A 1 82 ? 10.796 -3.081 -16.976 1.00 68.50 82 ALA A C 1
ATOM 661 O O . ALA A 1 82 ? 11.267 -3.977 -17.680 1.00 68.50 82 ALA A O 1
ATOM 662 N N . PRO A 1 83 ? 11.536 -2.022 -16.611 1.00 69.38 83 PRO A N 1
ATOM 663 C CA . PRO A 1 83 ? 12.958 -1.934 -16.886 1.00 69.38 83 PRO A CA 1
ATOM 664 C C . PRO A 1 83 ? 13.692 -3.151 -16.328 1.00 69.38 83 PRO A C 1
ATOM 666 O O . PRO A 1 83 ? 13.405 -3.597 -15.217 1.00 69.38 83 PRO A O 1
ATOM 669 N N . ILE A 1 84 ? 14.690 -3.638 -17.063 1.00 69.38 84 ILE A N 1
ATOM 670 C CA . ILE A 1 84 ? 15.470 -4.833 -16.703 1.00 69.38 84 ILE A CA 1
ATOM 671 C C . ILE A 1 84 ? 16.022 -4.745 -15.272 1.00 69.38 84 ILE A C 1
ATOM 673 O O . ILE A 1 84 ? 15.996 -5.728 -14.544 1.00 69.38 84 ILE A O 1
ATOM 677 N N . PHE A 1 85 ? 16.450 -3.563 -14.819 1.00 67.00 85 PHE A N 1
ATOM 678 C CA . PHE A 1 85 ? 16.940 -3.387 -13.450 1.00 67.00 85 PHE A CA 1
ATOM 679 C C . PHE A 1 85 ? 15.844 -3.548 -12.381 1.00 67.00 85 PHE A C 1
ATOM 681 O O . PHE A 1 85 ? 16.155 -3.929 -11.261 1.00 67.00 85 PHE A O 1
ATOM 688 N N . VAL A 1 86 ? 14.571 -3.273 -12.684 1.00 63.56 86 VAL A N 1
ATOM 689 C CA . VAL A 1 86 ? 13.454 -3.551 -11.764 1.00 63.56 86 VAL A CA 1
ATOM 690 C C . VAL A 1 86 ? 13.225 -5.061 -11.683 1.00 63.56 86 VAL A C 1
ATOM 692 O O . VAL A 1 86 ? 13.099 -5.586 -10.585 1.00 63.56 86 VAL A O 1
ATOM 695 N N . LEU A 1 87 ? 13.267 -5.761 -12.824 1.00 64.12 87 LEU A N 1
ATOM 696 C CA . LEU A 1 87 ? 13.077 -7.216 -12.908 1.00 64.12 87 LEU A CA 1
ATOM 697 C C . LEU A 1 87 ? 14.225 -8.019 -12.276 1.00 64.12 87 LEU A C 1
ATOM 699 O O . LEU A 1 87 ? 13.986 -9.029 -11.622 1.00 64.12 87 LEU A O 1
ATOM 703 N N . LEU A 1 88 ? 15.473 -7.574 -12.444 1.00 62.41 88 LEU A N 1
ATOM 704 C CA . LEU A 1 88 ? 16.652 -8.262 -11.907 1.00 62.41 88 LEU A CA 1
ATOM 705 C C . LEU A 1 88 ? 16.750 -8.179 -10.380 1.00 62.41 88 LEU A C 1
ATOM 707 O O . LEU A 1 88 ? 17.312 -9.078 -9.765 1.00 62.41 88 LEU A O 1
ATOM 711 N N . ASN A 1 89 ? 16.198 -7.135 -9.756 1.00 57.75 89 ASN A N 1
ATOM 712 C CA . ASN A 1 89 ? 16.233 -6.988 -8.298 1.00 57.75 89 ASN A CA 1
ATOM 713 C C . ASN A 1 89 ? 15.241 -7.907 -7.564 1.00 57.75 89 ASN A C 1
ATOM 715 O O . ASN A 1 89 ? 15.420 -8.126 -6.368 1.00 57.75 89 ASN A O 1
ATOM 719 N N . ASP A 1 90 ? 14.248 -8.467 -8.261 1.00 51.09 90 ASP A N 1
ATOM 720 C CA . ASP A 1 90 ? 13.380 -9.527 -7.724 1.00 51.09 90 ASP A CA 1
ATOM 721 C C . ASP A 1 90 ? 14.001 -10.933 -7.898 1.00 51.09 90 ASP A C 1
ATOM 723 O O . ASP A 1 90 ? 13.532 -11.889 -7.287 1.00 51.09 90 ASP A O 1
ATOM 727 N N . LEU A 1 91 ? 15.070 -11.067 -8.703 1.00 42.44 91 LEU A N 1
ATOM 728 C CA . LEU A 1 91 ? 15.777 -12.330 -8.976 1.00 42.44 91 LEU A CA 1
ATOM 729 C C . LEU A 1 91 ? 17.005 -12.581 -8.083 1.00 42.44 91 LEU A C 1
ATOM 731 O O . LEU A 1 91 ? 17.624 -13.636 -8.194 1.00 42.44 91 LEU A O 1
ATOM 735 N N . ILE A 1 92 ? 17.367 -11.636 -7.211 1.00 35.41 92 ILE A N 1
ATOM 736 C CA . ILE A 1 92 ? 18.426 -11.825 -6.212 1.00 35.41 92 ILE A CA 1
ATOM 737 C C . ILE A 1 92 ? 17.754 -12.233 -4.894 1.00 35.41 92 ILE A C 1
ATOM 739 O O . ILE A 1 92 ? 17.527 -11.401 -4.012 1.00 35.41 92 ILE A O 1
ATOM 743 N N . ILE A 1 93 ? 17.395 -13.516 -4.799 1.00 38.53 93 ILE 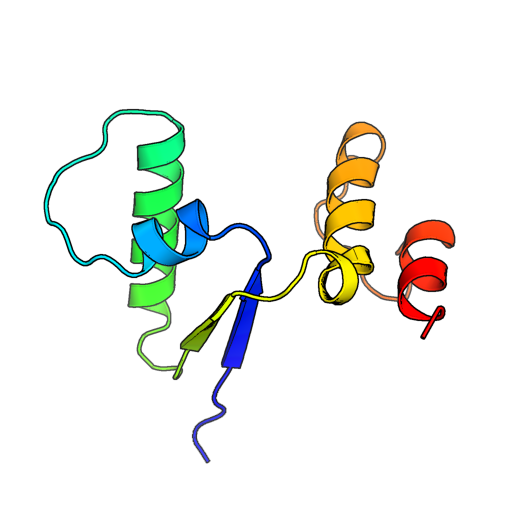A N 1
ATOM 744 C CA . ILE A 1 93 ? 17.181 -14.242 -3.537 1.00 38.53 93 ILE A CA 1
ATOM 745 C C . ILE A 1 93 ? 18.322 -15.242 -3.397 1.00 38.53 93 ILE A C 1
ATOM 747 O O . ILE A 1 93 ? 18.562 -15.980 -4.378 1.00 38.53 93 ILE A O 1
#

Radius of gyration: 15.44 Å; chains: 1; bounding box: 34×37×35 Å

pLDDT: mean 78.09, std 12.6, range [35.41, 92.0]

Secondary structure (DSSP, 8-state):
---PEEEEES-HHHHHHHH--------SHHHHHHHHHHHHHHHTTTS-EEEEE--GGGGHHHHHHHHHTTT---S---TTTS-HHHHHTTS--